Protein AF-A0A357V5C7-F1 (afdb_monomer)

Sequence (101 aa):
MAEEDDSQKTEEPTGRKLAKARDEGQVAQSQEIKSLMVLVGGVGMLMFLAPAMARDITLIGRRFIGASYSIPMDFEHLRLVFSKVAMEIGVILAPAMAMFA

Secondary structure (DSSP, 8-state):
-----GGG--SPPPHHHHHHHHHTT-----HHHHHHHHHHHHHHHHHHHHHHHHHHHHHHHHHHHHSGGG---SHHHHHHHHHHHHHHHHHHHHHHHHHH-

Structure (mmCIF, N/CA/C/O backbone):
data_AF-A0A357V5C7-F1
#
_entry.id   AF-A0A357V5C7-F1
#
loop_
_atom_site.group_PDB
_atom_site.id
_atom_site.type_symbol
_atom_site.label_atom_id
_atom_site.label_alt_id
_atom_site.label_comp_id
_atom_site.label_asym_id
_atom_site.label_entity_id
_atom_site.label_seq_id
_atom_site.pdbx_PDB_ins_code
_atom_site.Cartn_x
_atom_site.Cartn_y
_atom_site.Cartn_z
_atom_site.occupancy
_atom_site.B_iso_or_equiv
_atom_site.auth_seq_id
_atom_site.auth_comp_id
_atom_site.auth_asym_id
_atom_site.auth_atom_id
_atom_site.pdbx_PDB_model_num
ATOM 1 N N . MET A 1 1 ? -46.535 17.646 30.871 1.00 40.84 1 MET A N 1
ATOM 2 C CA . MET A 1 1 ? -46.584 16.577 31.889 1.00 40.84 1 MET A CA 1
ATOM 3 C C . MET A 1 1 ? -45.157 16.438 32.389 1.00 40.84 1 MET A C 1
ATOM 5 O O . MET A 1 1 ? -44.288 16.296 31.543 1.00 40.84 1 MET A O 1
ATOM 9 N N . ALA A 1 2 ? -44.907 16.661 33.677 1.00 45.28 2 ALA A N 1
ATOM 10 C CA . ALA A 1 2 ? -43.564 16.819 34.234 1.00 45.28 2 ALA A CA 1
ATOM 11 C C . ALA A 1 2 ? -42.732 15.537 34.070 1.00 45.28 2 ALA A C 1
ATOM 13 O O . ALA A 1 2 ? -43.064 14.512 34.660 1.00 45.28 2 ALA A O 1
ATOM 14 N N . GLU A 1 3 ? -41.676 15.601 33.262 1.00 49.41 3 GLU A N 1
ATOM 15 C CA . GLU A 1 3 ? -40.552 14.676 33.377 1.00 49.41 3 GLU A CA 1
ATOM 16 C C . GLU A 1 3 ? -39.904 14.992 34.727 1.00 49.41 3 GLU A C 1
ATOM 18 O O . GLU A 1 3 ? -39.367 16.081 34.921 1.00 49.41 3 GLU A O 1
ATOM 23 N N . GLU A 1 4 ? -40.087 14.108 35.710 1.00 51.28 4 GLU A N 1
ATOM 24 C CA . GLU A 1 4 ? -39.410 14.234 36.997 1.00 51.28 4 GLU A CA 1
ATOM 25 C C . GLU A 1 4 ? -37.905 14.326 36.742 1.00 51.28 4 GLU A C 1
ATOM 27 O O . GLU A 1 4 ? -37.303 13.440 36.137 1.00 51.28 4 GLU A O 1
ATOM 32 N N . ASP A 1 5 ? -37.329 15.431 37.201 1.00 54.34 5 ASP A N 1
ATOM 33 C CA . ASP A 1 5 ? -35.916 15.772 37.154 1.00 54.34 5 ASP A CA 1
ATOM 34 C C . ASP A 1 5 ? -35.111 14.756 37.992 1.00 54.34 5 ASP A C 1
ATOM 36 O O . ASP A 1 5 ? -34.758 14.990 39.148 1.00 54.34 5 ASP A O 1
ATOM 40 N N . ASP A 1 6 ? -34.855 13.573 37.415 1.00 58.19 6 ASP A N 1
ATOM 41 C CA . ASP A 1 6 ? -34.069 12.478 38.011 1.00 58.19 6 ASP A CA 1
ATOM 42 C C . ASP A 1 6 ? -32.594 12.905 38.230 1.00 58.19 6 ASP A C 1
ATOM 44 O O . ASP A 1 6 ? -31.828 12.168 38.847 1.00 58.19 6 ASP A O 1
ATOM 48 N N . SER A 1 7 ? -32.206 14.115 37.788 1.00 58.47 7 SER A N 1
ATOM 49 C CA . SER A 1 7 ? -30.889 14.728 38.009 1.00 58.47 7 SER A CA 1
ATOM 50 C C . SER A 1 7 ? -30.643 15.185 39.455 1.00 58.47 7 SER A C 1
ATOM 52 O O . SER A 1 7 ? -29.494 15.404 39.836 1.00 58.47 7 SER A O 1
ATOM 54 N N . GLN A 1 8 ? -31.696 15.282 40.280 1.00 58.78 8 GLN A N 1
ATOM 55 C CA . GLN A 1 8 ? -31.599 15.720 41.682 1.00 58.78 8 GLN A CA 1
ATOM 56 C C . GLN A 1 8 ? -31.617 14.580 42.709 1.00 58.78 8 GLN A C 1
ATOM 58 O O . GLN A 1 8 ? -31.519 14.826 43.912 1.00 58.78 8 GLN A O 1
ATOM 63 N N . LYS A 1 9 ? -31.706 13.319 42.264 1.00 62.03 9 LYS A N 1
ATOM 64 C CA . LYS A 1 9 ? -31.537 12.148 43.135 1.00 62.03 9 LYS A CA 1
ATOM 65 C C . LYS A 1 9 ? -30.048 11.813 43.238 1.00 62.03 9 LYS A C 1
ATOM 67 O O . LYS A 1 9 ? -29.465 11.260 42.316 1.00 62.03 9 LYS A O 1
ATOM 72 N N . THR A 1 10 ? -29.444 12.133 44.380 1.00 6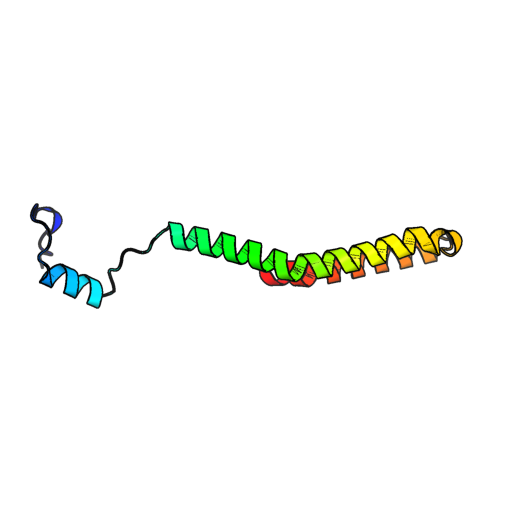8.12 10 THR A N 1
ATOM 73 C CA . THR A 1 10 ? -28.036 11.845 44.720 1.00 68.12 10 THR A CA 1
ATOM 74 C C . THR A 1 10 ? -27.772 10.393 45.135 1.00 68.12 10 THR A C 1
ATOM 76 O O . THR A 1 10 ? -26.639 10.056 45.474 1.00 68.12 10 THR A O 1
ATOM 79 N N . GLU A 1 11 ? -28.787 9.527 45.121 1.00 72.19 11 GLU A N 1
ATOM 80 C CA . GLU A 1 11 ? -28.626 8.109 45.442 1.00 72.19 11 GLU A CA 1
ATOM 81 C C . GLU A 1 11 ? -28.217 7.287 44.220 1.00 72.19 11 GLU A C 1
ATOM 83 O O . GLU A 1 11 ? -28.723 7.481 43.111 1.00 72.19 11 GLU A O 1
ATOM 88 N N . GLU A 1 12 ? -27.320 6.324 44.435 1.00 71.12 12 GLU A N 1
ATOM 89 C CA . GLU A 1 12 ? -26.919 5.398 43.384 1.00 71.12 12 GLU A CA 1
ATOM 90 C C . GLU A 1 12 ? -28.124 4.563 42.906 1.00 71.12 12 GLU A C 1
ATOM 92 O O . GLU A 1 12 ? -28.936 4.090 43.711 1.00 71.12 12 GLU A O 1
ATOM 97 N N . PRO A 1 13 ? -28.281 4.362 41.585 1.00 73.38 13 PRO A N 1
ATOM 98 C CA . PRO A 1 13 ? -29.414 3.635 41.036 1.00 73.38 13 PRO A CA 1
ATOM 99 C C . PRO A 1 13 ? -29.449 2.194 41.557 1.00 73.38 13 PRO A C 1
ATOM 101 O O . PRO A 1 13 ? -28.480 1.442 41.459 1.00 73.38 13 PRO A O 1
ATOM 104 N N . THR A 1 14 ? -30.608 1.779 42.069 1.00 84.81 14 THR A N 1
ATOM 105 C CA . THR A 1 14 ? -30.819 0.410 42.558 1.00 84.81 14 THR A CA 1
ATOM 106 C C . THR A 1 14 ? -30.573 -0.633 41.460 1.00 84.81 14 THR A C 1
ATOM 108 O O . THR A 1 14 ? -30.807 -0.382 40.274 1.00 84.81 14 THR A O 1
ATOM 111 N N . GLY A 1 15 ? -30.179 -1.855 41.842 1.00 82.56 15 GLY A N 1
ATOM 112 C CA . GLY A 1 15 ? -29.881 -2.939 40.890 1.00 82.56 15 GLY A CA 1
ATOM 113 C C . GLY A 1 15 ? -31.005 -3.233 39.882 1.00 82.56 15 GLY A C 1
ATOM 114 O O . GLY A 1 15 ? -30.734 -3.602 38.742 1.00 82.56 15 GLY A O 1
ATOM 1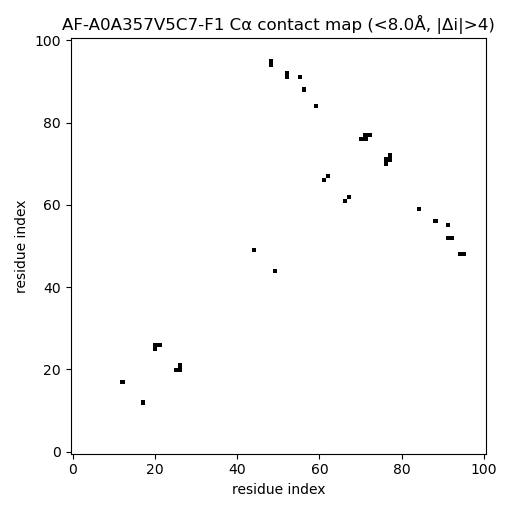15 N N . ARG A 1 16 ? -32.269 -2.980 40.254 1.00 82.44 16 ARG A N 1
ATOM 116 C CA . ARG A 1 16 ? -33.434 -3.104 39.361 1.00 82.44 16 ARG A CA 1
ATOM 117 C C . ARG A 1 16 ? -33.493 -1.997 38.295 1.00 82.44 16 ARG A C 1
ATOM 119 O O . ARG A 1 16 ? -33.874 -2.289 37.165 1.00 82.44 16 ARG A O 1
ATOM 126 N N . LYS A 1 17 ? -33.095 -0.756 38.620 1.00 80.81 17 LYS A N 1
ATOM 127 C CA . LYS A 1 17 ? -32.955 0.354 37.651 1.00 80.81 17 LYS A CA 1
ATOM 128 C C . LYS A 1 17 ? -31.792 0.091 36.682 1.00 80.81 17 LYS A C 1
ATOM 130 O O . LYS A 1 17 ? -31.971 0.270 35.484 1.00 80.81 17 LYS A O 1
ATOM 135 N N . LEU A 1 18 ? -30.649 -0.404 37.173 1.00 81.31 18 LEU A N 1
ATOM 136 C CA . LEU A 1 18 ? -29.495 -0.777 36.334 1.00 81.31 18 LEU A CA 1
ATOM 137 C C . LEU A 1 18 ? -29.813 -1.921 35.359 1.00 81.31 18 LEU A C 1
ATOM 139 O O . LEU A 1 18 ? -29.428 -1.859 34.193 1.00 81.31 18 LEU A O 1
ATOM 143 N N . ALA A 1 19 ? -30.529 -2.953 35.819 1.00 83.19 19 ALA A N 1
ATOM 144 C CA . ALA A 1 19 ? -30.974 -4.052 34.962 1.00 83.19 19 ALA A CA 1
ATOM 145 C C . ALA A 1 19 ? -31.914 -3.554 33.854 1.00 83.19 19 ALA A C 1
ATOM 147 O O . ALA A 1 19 ? -31.695 -3.860 32.688 1.00 83.19 19 ALA A O 1
ATOM 148 N N . LYS A 1 20 ? -32.886 -2.700 34.204 1.00 84.81 20 LYS A N 1
ATOM 149 C CA . LYS A 1 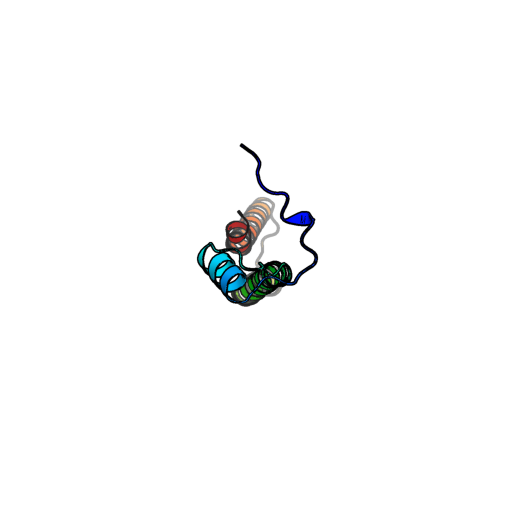20 ? -33.802 -2.091 33.232 1.00 84.81 20 LYS A CA 1
ATOM 150 C C . LYS A 1 20 ? -33.069 -1.211 32.211 1.00 84.81 20 LYS A C 1
ATOM 152 O O . LYS A 1 20 ? -33.354 -1.307 31.027 1.00 84.81 20 LYS A O 1
ATOM 157 N N . ALA A 1 21 ? -32.088 -0.416 32.644 1.00 81.88 21 ALA A N 1
ATOM 158 C CA . ALA A 1 21 ? -31.266 0.395 31.744 1.00 81.88 21 ALA A CA 1
ATOM 159 C C . ALA A 1 21 ? -30.463 -0.471 30.753 1.00 81.88 21 ALA A C 1
ATOM 161 O O . ALA A 1 21 ? -30.382 -0.147 29.571 1.00 81.88 21 ALA A O 1
ATOM 162 N N . ARG A 1 22 ? -29.915 -1.609 31.207 1.00 81.19 22 ARG A N 1
ATOM 163 C CA . ARG A 1 22 ? -29.253 -2.585 30.325 1.00 81.19 22 ARG A CA 1
ATOM 164 C C . ARG A 1 22 ? -30.221 -3.240 29.336 1.00 81.19 22 ARG A C 1
ATOM 166 O O . ARG A 1 22 ? -29.858 -3.353 28.168 1.00 81.19 22 ARG A O 1
ATOM 173 N N . ASP A 1 23 ? -31.420 -3.626 29.776 1.00 84.12 23 ASP A N 1
ATOM 174 C CA . ASP A 1 23 ? -32.470 -4.199 28.913 1.00 84.12 23 ASP A CA 1
ATOM 175 C C . ASP A 1 23 ? -32.972 -3.189 27.867 1.00 84.12 23 ASP A C 1
ATOM 177 O O . ASP A 1 23 ? -33.266 -3.555 26.731 1.00 84.12 23 ASP A O 1
ATOM 181 N N . GLU A 1 24 ? -33.004 -1.902 28.219 1.00 85.12 24 GLU A N 1
ATOM 182 C CA . GLU A 1 24 ? -33.290 -0.784 27.310 1.00 85.12 24 GLU A CA 1
ATOM 183 C C . GLU A 1 24 ? -32.099 -0.442 26.385 1.00 85.12 24 GLU A C 1
ATOM 185 O O . GLU A 1 24 ? -32.176 0.489 25.585 1.00 85.12 24 GLU A O 1
ATOM 190 N N . GLY A 1 25 ? -30.990 -1.191 26.461 1.00 79.38 25 GLY A N 1
ATOM 191 C CA . GLY A 1 25 ? -29.815 -1.021 25.604 1.00 79.38 25 GLY A CA 1
ATOM 192 C C . GLY A 1 25 ? -28.887 0.126 26.013 1.00 79.38 25 GLY A C 1
ATOM 193 O O . GLY A 1 25 ? -27.943 0.430 25.281 1.00 79.38 25 GLY A O 1
ATOM 194 N N . GLN A 1 26 ? -29.097 0.742 27.183 1.00 78.44 26 GLN A N 1
ATOM 195 C CA . GLN A 1 26 ? -28.194 1.746 27.756 1.00 78.44 26 GLN A CA 1
ATOM 196 C C . GLN A 1 26 ? -26.941 1.074 28.334 1.00 78.44 26 GLN A C 1
ATOM 198 O O . GLN A 1 26 ? -26.718 1.000 29.543 1.00 78.44 26 GLN A O 1
ATOM 203 N N . VAL A 1 27 ? -26.106 0.550 27.441 1.00 77.31 27 VAL A N 1
ATOM 204 C CA . VAL A 1 27 ? -24.772 0.045 27.760 1.00 77.31 27 VAL A CA 1
ATOM 205 C C . VAL A 1 27 ? -23.731 1.106 27.422 1.00 77.31 27 VAL A C 1
ATOM 207 O O . VAL A 1 27 ? -23.786 1.741 26.368 1.00 77.31 27 VAL A O 1
ATOM 210 N N . ALA A 1 28 ? -22.756 1.301 28.311 1.00 71.06 28 ALA A N 1
ATOM 211 C CA . ALA A 1 28 ? -21.641 2.201 28.051 1.00 71.06 28 ALA A CA 1
ATOM 212 C C . ALA A 1 28 ? -20.844 1.695 26.836 1.00 71.06 28 ALA A C 1
ATOM 214 O O . ALA A 1 28 ? -20.222 0.633 26.884 1.00 71.06 28 ALA A O 1
ATOM 215 N N . GLN A 1 29 ? -20.867 2.446 25.734 1.00 69.88 29 GLN A N 1
ATOM 216 C CA . GLN A 1 29 ? -20.005 2.162 24.592 1.00 69.88 29 GLN A CA 1
ATOM 217 C C . GLN A 1 29 ? -18.592 2.668 24.891 1.00 69.88 29 GLN A C 1
ATOM 219 O O . GLN A 1 29 ? -18.383 3.870 25.048 1.00 69.88 29 GLN A O 1
ATOM 224 N N . SER A 1 30 ? -17.612 1.764 24.943 1.00 78.12 30 SER A N 1
ATOM 225 C CA . SER A 1 30 ? -16.211 2.154 25.125 1.00 78.12 30 SER A CA 1
ATOM 226 C C . SER A 1 30 ? -15.681 2.849 23.867 1.00 78.12 30 SE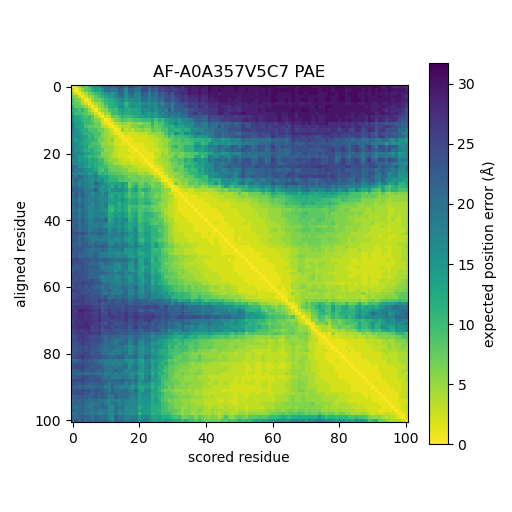R A C 1
ATOM 228 O O . SER A 1 30 ? -15.637 2.264 22.781 1.00 78.12 30 SER A O 1
ATOM 230 N N . GLN A 1 31 ? -15.262 4.108 24.013 1.00 79.00 31 GLN A N 1
ATOM 231 C CA . GLN A 1 31 ? -14.577 4.850 22.950 1.00 79.00 31 GLN A CA 1
ATOM 232 C C . GLN A 1 31 ? -13.245 4.185 22.565 1.00 79.00 31 GLN A C 1
ATOM 234 O O . GLN A 1 31 ? -12.842 4.232 21.403 1.00 79.00 31 GLN A O 1
ATOM 239 N N . GLU A 1 32 ? -12.604 3.497 23.510 1.00 85.56 32 GLU A N 1
ATOM 240 C CA . GLU A 1 32 ? -11.339 2.795 23.292 1.00 85.56 32 GLU A CA 1
ATOM 241 C C . GLU A 1 32 ? -11.504 1.618 22.329 1.00 85.56 32 GLU A C 1
ATOM 243 O O . GLU A 1 32 ? -10.645 1.411 21.476 1.00 85.56 32 GLU A O 1
ATOM 248 N N . ILE A 1 33 ? -12.637 0.903 22.382 1.00 86.31 33 ILE A N 1
ATOM 249 C CA . ILE A 1 33 ? -12.925 -0.205 21.456 1.00 86.31 33 ILE A CA 1
ATOM 250 C C . ILE A 1 33 ? -13.003 0.296 20.012 1.00 86.31 33 ILE A C 1
ATOM 252 O O . ILE A 1 33 ? -12.518 -0.376 19.106 1.00 86.31 33 ILE A O 1
ATOM 256 N N . LYS A 1 34 ? -13.559 1.492 19.779 1.00 85.00 34 LYS A N 1
ATOM 257 C CA . LYS A 1 34 ? -13.612 2.081 18.430 1.00 85.00 34 LYS A CA 1
ATOM 258 C C . LYS A 1 34 ? -12.204 2.343 17.893 1.00 85.00 34 LYS A C 1
ATOM 260 O O . LYS A 1 34 ? -11.904 1.959 16.767 1.00 85.00 34 LYS A O 1
ATOM 265 N N . SER A 1 35 ? -11.338 2.937 18.715 1.00 88.56 35 SER A N 1
ATOM 266 C CA . SER A 1 35 ? -9.932 3.178 18.361 1.00 88.56 35 SER A CA 1
ATOM 267 C C . SER A 1 35 ? -9.175 1.869 18.100 1.00 88.56 35 SER A C 1
ATOM 269 O O . SER A 1 35 ? -8.482 1.730 17.092 1.00 88.56 35 SER A O 1
ATOM 271 N N . LEU A 1 36 ? -9.387 0.861 18.952 1.00 92.31 36 LEU A N 1
ATOM 272 C CA . LEU A 1 36 ? -8.813 -0.477 18.798 1.00 92.31 36 LEU A CA 1
ATOM 273 C C . LEU A 1 36 ? -9.231 -1.142 17.484 1.00 92.31 36 LEU A C 1
ATOM 275 O O . LEU A 1 36 ? -8.382 -1.697 16.793 1.00 92.31 36 LEU A O 1
ATOM 279 N N . MET A 1 37 ? -10.509 -1.057 17.110 1.00 91.31 37 MET A N 1
ATOM 280 C CA . MET A 1 37 ? -11.006 -1.625 15.854 1.00 91.31 37 MET A CA 1
ATOM 281 C C . MET A 1 37 ? -10.365 -0.974 14.626 1.00 91.31 37 MET A C 1
ATOM 283 O O . MET A 1 37 ? -10.023 -1.678 13.679 1.00 91.31 37 MET A O 1
ATOM 287 N N . VAL A 1 38 ? -10.145 0.344 14.648 1.00 91.12 38 VAL A N 1
ATOM 288 C CA . VAL A 1 38 ? -9.438 1.050 13.565 1.00 91.12 38 VAL A CA 1
ATOM 289 C C . VAL A 1 38 ? -7.983 0.588 13.477 1.00 91.12 38 VAL A C 1
ATOM 291 O O . VAL A 1 38 ? -7.501 0.290 12.385 1.00 91.12 38 VAL A O 1
ATOM 294 N N . LEU A 1 39 ? -7.293 0.472 14.616 1.00 93.62 39 LEU A N 1
ATOM 295 C CA . LEU A 1 39 ? -5.904 0.014 14.657 1.00 93.62 39 LEU A CA 1
ATOM 296 C C . LEU A 1 39 ? -5.772 -1.427 14.139 1.00 93.62 39 LEU A C 1
ATOM 298 O O . LEU A 1 39 ? -4.934 -1.703 13.284 1.00 93.62 39 LEU A O 1
ATOM 302 N N . VAL A 1 40 ? -6.622 -2.337 14.621 1.00 94.50 40 VAL A N 1
ATOM 303 C CA . VAL A 1 40 ? -6.636 -3.745 14.200 1.00 94.50 40 VAL A CA 1
ATOM 304 C C . VAL A 1 40 ? -7.009 -3.870 12.726 1.00 94.50 40 VAL A C 1
ATOM 306 O O . VAL A 1 40 ? -6.368 -4.635 12.010 1.00 94.50 40 VAL A O 1
ATOM 309 N N . GLY A 1 41 ? -7.986 -3.096 12.250 1.00 92.44 41 GLY A N 1
ATOM 310 C CA . GLY A 1 41 ? -8.354 -3.049 10.836 1.00 92.44 41 GLY A CA 1
ATOM 311 C C . GLY A 1 41 ? -7.190 -2.599 9.952 1.00 92.44 41 GLY A C 1
ATOM 312 O O . GLY A 1 41 ? -6.864 -3.271 8.976 1.00 92.44 41 GLY A O 1
ATOM 313 N N . GLY A 1 42 ? -6.500 -1.519 10.335 1.00 92.25 42 GLY A N 1
ATOM 314 C CA . GLY A 1 42 ? -5.334 -1.012 9.607 1.00 92.25 42 GLY A CA 1
ATOM 315 C C . GLY A 1 42 ? -4.145 -1.978 9.618 1.00 92.25 42 GLY A C 1
ATOM 316 O O . GLY A 1 42 ? -3.527 -2.221 8.583 1.00 92.25 42 GLY A O 1
ATOM 317 N N . VAL A 1 43 ? -3.841 -2.591 10.764 1.00 95.25 43 VAL A N 1
ATOM 318 C CA . VAL A 1 43 ? -2.778 -3.603 10.867 1.00 95.25 43 VAL A CA 1
ATOM 319 C C . VAL A 1 43 ? -3.131 -4.852 10.061 1.00 95.25 43 VAL A C 1
ATOM 321 O O . VAL A 1 43 ? -2.287 -5.359 9.324 1.00 95.25 43 VAL A O 1
ATOM 324 N N . GLY A 1 44 ? -4.375 -5.324 10.153 1.00 94.31 44 GLY A N 1
ATOM 325 C CA . GLY A 1 44 ? -4.871 -6.455 9.374 1.00 94.31 44 GLY A CA 1
ATOM 326 C C . GLY A 1 44 ? -4.733 -6.198 7.877 1.00 94.31 44 GLY A C 1
ATOM 327 O O . GLY A 1 44 ? -4.136 -7.008 7.171 1.00 94.31 44 GLY A O 1
ATOM 328 N N . MET A 1 45 ? -5.178 -5.032 7.404 1.00 91.25 45 MET A N 1
ATOM 329 C CA . MET A 1 45 ? -4.998 -4.602 6.017 1.00 91.25 45 MET A CA 1
ATOM 330 C C . MET A 1 45 ? -3.539 -4.713 5.569 1.00 91.25 45 MET A C 1
ATOM 332 O O . MET A 1 45 ? -3.256 -5.326 4.538 1.00 91.25 45 MET A O 1
ATOM 336 N N . LEU A 1 46 ? -2.608 -4.153 6.345 1.00 93.88 46 LEU A N 1
ATOM 337 C CA . LEU A 1 46 ? -1.186 -4.196 6.016 1.00 93.88 46 LEU A CA 1
ATOM 338 C C . LEU A 1 46 ? -0.648 -5.630 5.985 1.00 93.88 46 LEU A C 1
ATOM 340 O O . LEU A 1 46 ? 0.088 -5.969 5.064 1.00 93.88 46 LEU A O 1
ATOM 344 N N . MET A 1 47 ? -1.036 -6.491 6.929 1.00 95.31 47 MET A N 1
ATOM 345 C CA . MET A 1 47 ? -0.581 -7.886 6.950 1.00 95.31 47 MET A CA 1
ATOM 346 C C . MET A 1 47 ? -0.979 -8.661 5.689 1.00 95.31 47 MET A C 1
ATOM 348 O O . MET A 1 47 ? -0.191 -9.476 5.211 1.00 95.31 47 MET A O 1
ATOM 352 N N . PHE A 1 48 ? -2.165 -8.404 5.129 1.00 92.06 48 PHE A N 1
ATOM 353 C CA . PHE A 1 48 ? -2.638 -9.110 3.935 1.00 92.06 48 PHE A CA 1
ATOM 354 C C . PHE A 1 48 ? -2.158 -8.475 2.621 1.00 92.06 48 PHE A C 1
ATOM 356 O O . PHE A 1 48 ? -1.777 -9.203 1.704 1.00 92.06 48 PHE A O 1
ATOM 363 N N . LEU A 1 49 ? -2.147 -7.141 2.508 1.00 93.31 49 LEU A N 1
ATOM 364 C CA . LEU A 1 49 ? -1.790 -6.455 1.256 1.00 93.31 49 LEU A CA 1
ATOM 365 C C . LEU A 1 49 ? -0.284 -6.234 1.092 1.00 93.31 49 LEU A C 1
ATOM 367 O O . LEU A 1 49 ? 0.237 -6.398 -0.014 1.00 93.3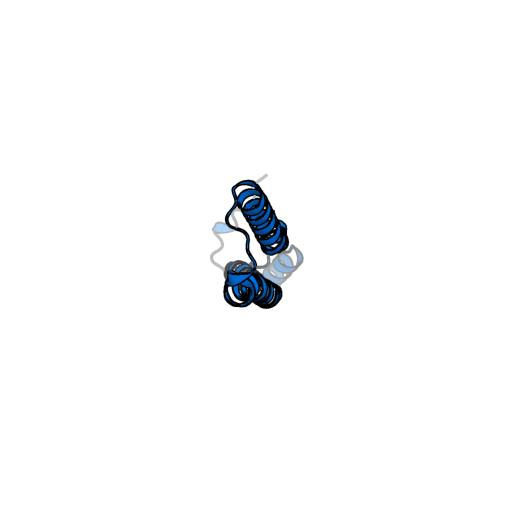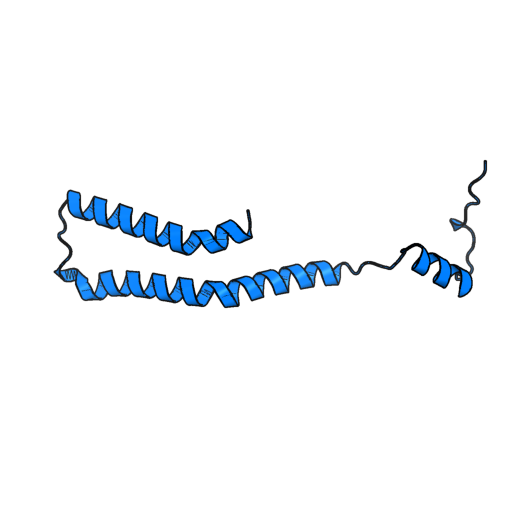1 49 LEU A O 1
ATOM 371 N N . ALA A 1 50 ? 0.434 -5.877 2.161 1.00 93.25 50 ALA A N 1
ATOM 372 C CA . ALA A 1 50 ? 1.833 -5.466 2.049 1.00 93.25 50 ALA A CA 1
ATOM 373 C C . ALA A 1 50 ? 2.749 -6.543 1.436 1.00 93.25 50 ALA A C 1
ATOM 375 O O . ALA A 1 50 ? 3.569 -6.178 0.591 1.00 93.25 50 ALA A O 1
ATOM 376 N N . PRO A 1 51 ? 2.623 -7.851 1.755 1.00 95.12 51 PRO A N 1
ATOM 377 C CA . PRO A 1 51 ? 3.467 -8.877 1.140 1.00 95.12 51 PRO A CA 1
ATOM 378 C C . PRO A 1 51 ? 3.267 -8.993 -0.376 1.00 95.12 51 PRO A C 1
ATOM 380 O O . PRO A 1 51 ? 4.241 -9.129 -1.118 1.00 95.12 51 PRO A O 1
ATOM 383 N N . ALA A 1 52 ? 2.017 -8.915 -0.844 1.00 93.00 52 ALA A N 1
ATOM 384 C CA . ALA A 1 52 ? 1.694 -8.983 -2.267 1.00 93.00 52 ALA A CA 1
ATOM 385 C C . ALA A 1 52 ? 2.254 -7.763 -3.012 1.00 93.00 52 ALA A C 1
ATOM 387 O O . ALA A 1 52 ? 2.981 -7.917 -3.993 1.00 93.00 52 ALA A O 1
ATOM 388 N N . MET A 1 53 ? 2.015 -6.562 -2.478 1.00 94.50 53 MET A N 1
ATOM 389 C CA . MET A 1 53 ? 2.525 -5.317 -3.055 1.00 94.50 53 MET A CA 1
ATOM 390 C C . MET A 1 53 ? 4.058 -5.291 -3.087 1.00 94.50 53 MET A C 1
ATOM 392 O O . MET A 1 53 ? 4.655 -4.947 -4.105 1.00 94.50 53 MET A O 1
ATOM 396 N N . ALA A 1 54 ? 4.714 -5.701 -1.997 1.00 95.31 54 ALA A N 1
ATOM 397 C CA . ALA A 1 54 ? 6.170 -5.749 -1.914 1.00 95.31 54 ALA A CA 1
ATOM 398 C C . ALA A 1 54 ? 6.773 -6.726 -2.933 1.00 95.31 54 ALA A C 1
ATOM 400 O O . ALA A 1 54 ? 7.787 -6.415 -3.568 1.00 95.31 54 ALA A O 1
ATOM 401 N N . ARG A 1 55 ? 6.144 -7.893 -3.129 1.00 94.94 55 ARG A N 1
ATOM 402 C CA . ARG A 1 55 ? 6.558 -8.861 -4.151 1.00 94.94 55 ARG A CA 1
ATOM 403 C C . ARG A 1 55 ? 6.478 -8.252 -5.546 1.00 94.94 55 ARG A C 1
ATOM 405 O O . ARG A 1 55 ? 7.448 -8.342 -6.295 1.00 94.94 55 ARG A O 1
ATOM 412 N N . ASP A 1 56 ? 5.360 -7.621 -5.879 1.00 93.31 56 ASP A N 1
ATOM 413 C CA . ASP A 1 56 ? 5.120 -7.102 -7.224 1.00 93.31 56 ASP A CA 1
ATOM 414 C C . ASP A 1 56 ? 6.036 -5.899 -7.529 1.00 93.31 56 ASP A C 1
ATOM 416 O O . ASP A 1 56 ? 6.670 -5.862 -8.584 1.00 93.31 56 ASP A O 1
ATOM 420 N N . ILE A 1 57 ? 6.256 -5.000 -6.561 1.00 93.19 57 ILE A N 1
ATOM 421 C CA . ILE A 1 57 ? 7.265 -3.926 -6.658 1.00 93.19 57 ILE A CA 1
ATOM 422 C C . ILE A 1 57 ? 8.671 -4.506 -6.870 1.00 93.19 57 ILE A C 1
ATOM 424 O O . ILE A 1 57 ? 9.432 -4.025 -7.713 1.00 93.19 57 ILE A O 1
ATOM 428 N N . THR A 1 58 ? 9.025 -5.566 -6.140 1.00 93.75 58 THR A N 1
ATOM 429 C CA . THR A 1 58 ? 10.330 -6.227 -6.289 1.00 93.75 58 THR A CA 1
ATOM 430 C C . THR A 1 58 ? 10.487 -6.853 -7.676 1.00 93.75 58 THR A C 1
ATOM 432 O O . THR A 1 58 ? 11.573 -6.794 -8.253 1.00 93.75 58 THR A O 1
ATOM 435 N N . LEU A 1 59 ? 9.425 -7.434 -8.243 1.00 91.44 59 LEU A N 1
ATOM 436 C CA . LEU A 1 59 ? 9.437 -7.979 -9.604 1.00 91.44 59 LEU A CA 1
ATOM 437 C C . LEU A 1 59 ? 9.661 -6.880 -10.648 1.00 91.44 59 LEU A C 1
ATOM 439 O O . L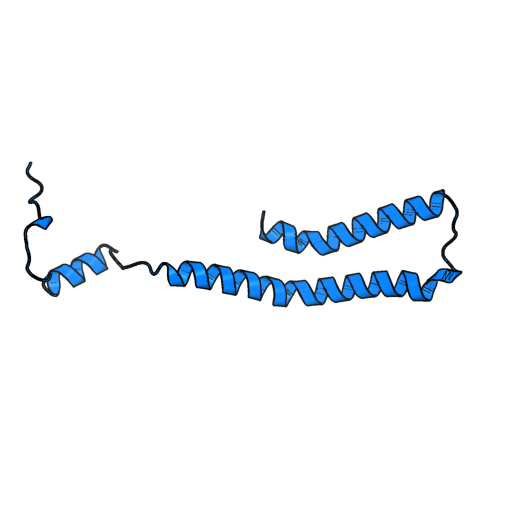EU A 1 59 ? 10.486 -7.063 -11.547 1.00 91.44 59 LEU A O 1
ATOM 443 N N . ILE A 1 60 ? 8.999 -5.730 -10.493 1.00 89.88 60 ILE A N 1
ATOM 444 C CA . ILE A 1 60 ? 9.216 -4.554 -11.345 1.00 89.88 60 ILE A CA 1
ATOM 445 C C . ILE A 1 60 ? 10.681 -4.110 -11.246 1.00 89.88 60 ILE A C 1
ATOM 447 O O . ILE A 1 60 ? 11.370 -4.028 -12.261 1.00 89.88 60 ILE A O 1
ATOM 451 N N . GLY A 1 61 ? 11.199 -3.912 -10.030 1.00 89.00 61 GLY A N 1
ATOM 452 C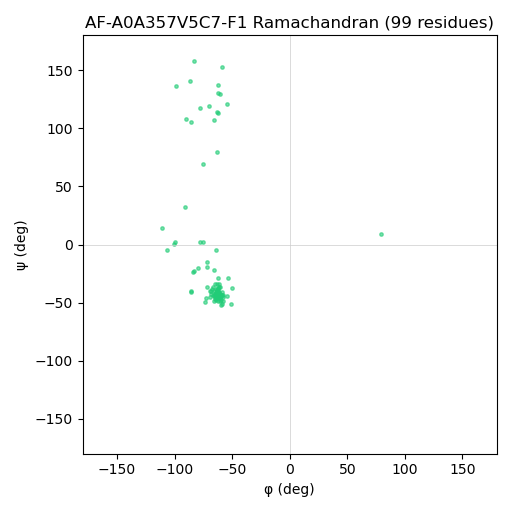 CA . GLY A 1 61 ? 12.588 -3.500 -9.808 1.00 89.00 61 GLY A CA 1
ATOM 453 C C . GLY A 1 61 ? 13.607 -4.477 -10.405 1.00 89.00 61 GLY A C 1
ATOM 454 O O . GLY A 1 61 ? 14.542 -4.067 -11.092 1.00 89.00 61 GLY A O 1
ATOM 455 N N . ARG A 1 62 ? 13.395 -5.788 -10.231 1.00 89.81 62 ARG A N 1
ATOM 456 C CA . ARG A 1 62 ? 14.246 -6.831 -10.830 1.00 89.81 62 ARG A CA 1
ATOM 457 C C . ARG A 1 62 ? 14.241 -6.791 -12.353 1.00 89.81 62 ARG A C 1
ATOM 459 O O . ARG A 1 62 ? 15.289 -7.029 -12.945 1.00 89.81 62 ARG A O 1
ATOM 466 N N . ARG A 1 63 ? 13.110 -6.475 -12.991 1.00 85.69 63 ARG A N 1
ATOM 467 C CA . ARG A 1 63 ? 13.027 -6.317 -14.451 1.00 85.69 63 ARG A CA 1
ATOM 468 C C . ARG A 1 63 ? 13.941 -5.195 -14.933 1.00 85.69 63 ARG A C 1
ATOM 470 O O . ARG A 1 63 ? 14.690 -5.394 -15.881 1.00 85.69 63 ARG A O 1
ATOM 477 N N . PHE A 1 64 ? 13.916 -4.050 -14.257 1.00 83.88 64 PHE A N 1
ATOM 478 C CA . PHE A 1 64 ? 14.754 -2.908 -14.619 1.00 83.88 64 PHE A CA 1
ATOM 479 C C . PHE A 1 64 ? 16.237 -3.162 -14.366 1.00 83.88 64 PHE A C 1
ATOM 481 O O . PHE A 1 64 ? 17.060 -2.809 -15.201 1.00 83.88 64 PHE A O 1
ATOM 488 N N . ILE A 1 65 ? 16.586 -3.815 -13.258 1.00 84.19 65 ILE A N 1
ATOM 489 C CA . ILE A 1 65 ? 17.986 -4.106 -12.929 1.00 84.19 65 ILE A CA 1
ATOM 490 C C . ILE A 1 65 ? 18.540 -5.222 -13.828 1.00 84.19 65 ILE A C 1
ATOM 492 O O . ILE A 1 65 ? 19.604 -5.061 -14.419 1.00 84.19 65 ILE A O 1
ATOM 496 N N . GLY A 1 66 ? 17.818 -6.339 -13.961 1.00 80.12 66 GLY A N 1
ATOM 497 C CA . GLY A 1 66 ? 18.291 -7.552 -14.636 1.00 80.12 66 GLY A CA 1
ATOM 498 C C . GLY A 1 66 ? 18.134 -7.562 -16.157 1.00 80.12 66 GLY A C 1
ATOM 499 O O . GLY A 1 66 ? 18.877 -8.268 -16.829 1.00 80.12 66 GLY A O 1
ATOM 500 N N . ALA A 1 67 ? 17.201 -6.784 -16.713 1.00 70.94 67 ALA A N 1
ATOM 501 C CA . ALA A 1 67 ? 16.976 -6.687 -18.159 1.00 70.94 67 ALA A CA 1
ATOM 502 C C . ALA A 1 67 ? 17.374 -5.315 -18.736 1.00 70.94 67 ALA A C 1
ATOM 504 O O . ALA A 1 67 ? 17.024 -5.007 -19.874 1.00 70.94 67 ALA A O 1
ATOM 505 N N . SER A 1 68 ? 18.122 -4.510 -17.975 1.00 66.56 68 SER A N 1
ATOM 506 C CA . SER A 1 68 ? 18.572 -3.148 -18.316 1.00 66.56 68 SER A CA 1
ATOM 507 C C . SER A 1 68 ? 19.225 -3.030 -19.698 1.00 66.56 68 SER A C 1
ATOM 509 O O . SER A 1 68 ? 18.968 -2.064 -20.407 1.00 66.56 68 SER A O 1
ATOM 511 N N . TYR A 1 69 ? 20.005 -4.028 -20.125 1.00 66.19 69 TYR A N 1
ATOM 512 C CA . TYR A 1 69 ? 20.649 -4.038 -21.448 1.00 66.19 69 TYR A CA 1
ATOM 513 C C . TYR A 1 69 ? 19.672 -4.263 -22.621 1.00 66.19 69 TYR A C 1
ATOM 515 O O . TYR A 1 69 ? 19.985 -3.950 -23.764 1.00 66.19 69 TYR A O 1
ATOM 523 N N . SER A 1 70 ? 18.482 -4.802 -22.350 1.00 70.06 70 SER A N 1
ATOM 524 C CA . SER A 1 70 ? 17.487 -5.159 -23.371 1.00 70.06 70 SER A CA 1
ATOM 525 C C . SER A 1 70 ? 16.377 -4.126 -23.549 1.00 70.06 70 SER A C 1
ATOM 527 O O . SER A 1 70 ? 15.471 -4.374 -24.336 1.00 70.06 70 SER A O 1
ATOM 529 N N . ILE A 1 71 ? 16.417 -3.001 -22.820 1.00 71.06 71 ILE A N 1
ATOM 530 C CA . ILE A 1 71 ? 15.416 -1.933 -22.925 1.00 71.06 71 ILE A CA 1
ATOM 531 C C . ILE A 1 71 ? 15.896 -0.937 -23.988 1.00 71.06 71 ILE A C 1
ATOM 533 O O . ILE A 1 71 ? 16.843 -0.190 -23.731 1.00 71.06 71 ILE A O 1
ATOM 537 N N . PRO A 1 72 ? 15.267 -0.899 -25.176 1.00 77.06 72 PRO A N 1
ATOM 538 C CA . PRO A 1 72 ? 15.564 0.117 -26.171 1.00 77.06 72 PRO A CA 1
ATOM 539 C C . PRO A 1 72 ? 15.227 1.497 -25.596 1.00 77.06 72 PRO A C 1
ATOM 541 O O . PRO A 1 72 ? 14.142 1.707 -25.054 1.00 77.06 72 PRO A O 1
ATOM 544 N N . MET A 1 73 ? 16.165 2.437 -25.700 1.00 78.31 73 MET A N 1
ATOM 545 C CA . MET A 1 73 ? 16.006 3.817 -25.221 1.00 78.31 73 MET A CA 1
ATOM 546 C C . MET A 1 73 ? 15.447 4.738 -26.317 1.00 78.31 73 MET A C 1
ATOM 548 O O . MET A 1 73 ? 15.807 5.911 -26.393 1.00 78.31 73 MET A O 1
ATOM 552 N N . ASP A 1 74 ? 1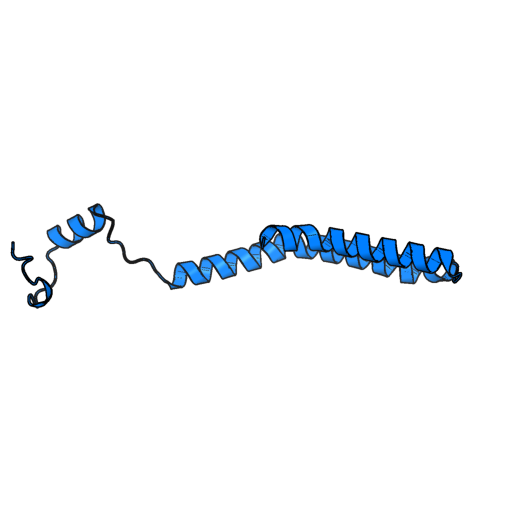4.603 4.213 -27.205 1.00 87.38 74 ASP A N 1
ATOM 553 C CA . ASP A 1 74 ? 13.855 5.037 -28.149 1.00 87.38 74 ASP A CA 1
ATOM 554 C C . ASP A 1 74 ? 12.577 5.598 -27.509 1.00 87.38 74 ASP A C 1
ATOM 556 O O . ASP A 1 74 ? 12.052 5.095 -26.512 1.00 87.38 74 ASP A O 1
ATOM 560 N N . PHE A 1 75 ? 12.080 6.687 -28.090 1.00 85.31 75 PHE A N 1
ATOM 561 C CA . PHE A 1 75 ? 10.958 7.443 -27.542 1.00 85.31 75 PHE A CA 1
ATOM 562 C C . PHE A 1 75 ? 9.664 6.618 -27.441 1.00 85.31 75 PHE A C 1
ATOM 564 O O . PHE A 1 75 ? 8.879 6.796 -26.506 1.00 85.31 75 PHE A O 1
ATOM 571 N N . GLU A 1 76 ? 9.435 5.703 -28.383 1.00 87.69 76 GLU A N 1
ATOM 572 C CA . GLU A 1 76 ? 8.218 4.900 -28.429 1.00 87.69 76 GLU A CA 1
ATOM 573 C C . GLU A 1 76 ? 8.214 3.836 -27.325 1.00 87.69 76 GLU A C 1
ATOM 575 O O . GLU A 1 76 ? 7.241 3.734 -26.568 1.00 87.69 76 GLU A O 1
ATOM 580 N N . HIS A 1 77 ? 9.328 3.119 -27.153 1.00 86.12 77 HIS A N 1
ATOM 581 C CA . HIS A 1 77 ? 9.484 2.127 -26.090 1.00 86.12 77 HIS A CA 1
ATOM 582 C C . HIS A 1 77 ? 9.477 2.765 -24.702 1.00 86.12 77 HIS A C 1
ATOM 584 O O . HIS A 1 77 ? 8.824 2.236 -23.800 1.00 86.12 77 HIS A O 1
ATOM 590 N N . LEU A 1 78 ? 10.110 3.929 -24.522 1.00 87.81 78 LEU A N 1
ATOM 591 C CA . LEU A 1 78 ? 10.065 4.654 -23.250 1.00 87.81 78 LEU A CA 1
ATOM 592 C C . LEU A 1 78 ? 8.633 5.036 -22.859 1.00 87.81 78 LEU A C 1
ATOM 594 O O . LEU A 1 78 ? 8.240 4.842 -21.707 1.00 87.81 78 LEU A O 1
ATOM 598 N N . ARG A 1 79 ? 7.819 5.507 -23.813 1.00 90.12 79 ARG A N 1
ATOM 599 C CA . ARG A 1 79 ? 6.402 5.820 -23.568 1.00 90.12 79 ARG A CA 1
ATOM 600 C C . ARG A 1 79 ? 5.602 4.577 -23.173 1.00 90.12 79 ARG A C 1
ATOM 602 O O . ARG A 1 79 ? 4.795 4.637 -22.243 1.00 90.12 79 ARG A O 1
ATOM 609 N N . LEU A 1 80 ? 5.823 3.456 -23.860 1.00 89.81 80 LEU A N 1
ATOM 610 C CA . LEU A 1 80 ? 5.152 2.185 -23.570 1.00 89.81 80 LEU A CA 1
ATOM 611 C C . LEU A 1 80 ? 5.532 1.644 -22.188 1.00 89.81 80 LEU A C 1
ATOM 613 O O . LEU A 1 80 ? 4.653 1.263 -21.417 1.00 89.81 80 LEU A O 1
ATOM 617 N N . VAL A 1 81 ? 6.825 1.643 -21.853 1.00 89.50 81 VAL A N 1
ATOM 618 C CA . VAL A 1 81 ? 7.327 1.211 -20.542 1.00 89.50 81 VAL A CA 1
ATOM 619 C C . VAL A 1 81 ? 6.769 2.103 -19.439 1.00 89.50 81 VAL A C 1
ATOM 621 O O . VAL A 1 81 ? 6.272 1.583 -18.442 1.00 89.50 81 VAL A O 1
ATOM 624 N N . PHE A 1 82 ? 6.772 3.424 -19.631 1.00 89.94 82 PHE A N 1
ATOM 625 C CA . PHE A 1 82 ? 6.207 4.365 -18.667 1.00 89.94 82 PHE A CA 1
ATOM 626 C C . PHE A 1 82 ? 4.720 4.096 -18.406 1.00 89.94 82 PHE A C 1
ATOM 628 O O . PHE A 1 82 ? 4.314 3.933 -17.256 1.00 89.94 82 PHE A O 1
ATOM 635 N N . SER A 1 83 ? 3.910 3.982 -19.464 1.00 93.38 83 SER A N 1
ATOM 636 C CA . SER A 1 83 ? 2.476 3.690 -19.335 1.00 93.38 83 SER A CA 1
ATOM 637 C C . SER A 1 83 ? 2.224 2.337 -18.668 1.00 93.38 83 SER A C 1
ATOM 639 O O . SER A 1 83 ? 1.351 2.226 -17.807 1.00 93.38 83 SER A O 1
ATOM 641 N N . LYS A 1 84 ? 3.017 1.319 -19.011 1.00 92.19 84 LYS A N 1
ATOM 642 C CA . LYS A 1 84 ? 2.905 -0.016 -18.425 1.00 92.19 84 LYS A CA 1
ATOM 643 C C . LYS A 1 84 ? 3.212 -0.017 -16.932 1.00 92.19 84 LYS A C 1
ATOM 645 O O . LYS A 1 84 ? 2.432 -0.569 -16.166 1.00 92.19 84 LYS A O 1
ATOM 650 N N . VAL A 1 85 ? 4.304 0.623 -16.517 1.00 92.75 85 VAL A N 1
ATOM 651 C CA . VAL A 1 85 ? 4.665 0.731 -15.096 1.00 92.75 85 VAL A CA 1
ATOM 652 C C . VAL A 1 85 ? 3.619 1.537 -14.332 1.00 92.75 85 VAL A C 1
ATOM 654 O O . VAL A 1 85 ? 3.234 1.136 -13.239 1.00 92.75 85 VAL A O 1
ATOM 657 N N . ALA A 1 86 ? 3.109 2.631 -14.906 1.00 94.50 86 ALA A N 1
ATOM 658 C CA . ALA A 1 86 ? 2.043 3.415 -14.285 1.00 94.50 86 ALA A CA 1
ATOM 659 C C . ALA A 1 86 ? 0.776 2.573 -14.047 1.00 94.50 86 ALA A C 1
ATOM 661 O O . ALA A 1 86 ? 0.198 2.622 -12.962 1.00 94.50 86 ALA A O 1
ATOM 662 N N . MET A 1 87 ? 0.381 1.754 -15.026 1.00 95.50 87 MET A N 1
ATOM 663 C CA . MET A 1 87 ? -0.744 0.824 -14.887 1.00 95.50 87 MET A CA 1
ATOM 664 C C . MET A 1 87 ? -0.466 -0.282 -13.864 1.00 95.50 87 MET A C 1
ATOM 666 O O . MET A 1 87 ? -1.332 -0.571 -13.043 1.00 95.50 87 MET A O 1
ATOM 670 N N . GLU A 1 88 ? 0.728 -0.883 -13.875 1.00 93.94 88 GLU A N 1
ATOM 671 C CA . GLU A 1 88 ? 1.121 -1.915 -12.904 1.00 93.94 88 GLU A CA 1
ATOM 672 C C . GLU A 1 88 ? 1.095 -1.362 -11.470 1.00 93.94 88 GLU A C 1
ATOM 674 O O . GLU A 1 88 ? 0.498 -1.979 -10.592 1.00 93.94 88 GLU A O 1
ATOM 679 N N . ILE A 1 89 ? 1.642 -0.164 -11.235 1.00 94.00 89 ILE A N 1
ATOM 680 C CA . ILE A 1 89 ? 1.564 0.516 -9.932 1.00 94.00 89 ILE A CA 1
ATOM 681 C C . ILE A 1 89 ? 0.106 0.801 -9.555 1.00 94.00 89 ILE A C 1
ATOM 683 O O . ILE A 1 89 ? -0.289 0.560 -8.415 1.00 94.00 89 ILE A O 1
ATOM 687 N N . GLY A 1 90 ? -0.711 1.269 -10.502 1.00 94.56 90 GLY A N 1
ATOM 688 C CA . GLY A 1 90 ? -2.136 1.505 -10.275 1.00 94.56 90 GLY A CA 1
ATOM 689 C C . GLY A 1 90 ? -2.874 0.245 -9.814 1.00 94.56 90 GLY A C 1
ATOM 690 O O . GLY A 1 90 ? -3.619 0.296 -8.839 1.00 94.56 90 GLY A O 1
ATOM 691 N N . VAL A 1 91 ? -2.620 -0.900 -10.453 1.00 94.44 91 VAL A N 1
ATOM 692 C CA . VAL A 1 91 ? -3.205 -2.197 -10.072 1.00 94.44 91 VAL A CA 1
ATOM 693 C C . VAL A 1 91 ? -2.689 -2.673 -8.713 1.00 94.44 91 VAL A C 1
ATOM 695 O O . VAL A 1 91 ? -3.473 -3.195 -7.926 1.00 94.44 91 VAL A O 1
ATOM 698 N N . ILE A 1 92 ? -1.408 -2.457 -8.401 1.00 94.62 92 ILE A N 1
ATOM 699 C CA . ILE A 1 92 ? -0.826 -2.791 -7.089 1.00 94.62 92 ILE A CA 1
ATOM 700 C C . ILE A 1 92 ? -1.496 -1.981 -5.967 1.00 94.62 92 ILE A C 1
ATOM 702 O O . ILE A 1 92 ? -1.736 -2.508 -4.882 1.00 94.62 92 ILE A O 1
ATOM 706 N N . LEU A 1 93 ? -1.816 -0.708 -6.219 1.00 92.69 93 LEU A N 1
ATOM 707 C CA . LEU A 1 93 ? -2.464 0.175 -5.245 1.00 92.69 93 LEU A CA 1
ATOM 708 C C . LEU A 1 93 ? -3.990 0.007 -5.187 1.00 92.69 93 LEU A C 1
ATOM 710 O O . LEU A 1 93 ? -4.594 0.334 -4.166 1.00 92.69 93 LEU A O 1
ATOM 714 N N . ALA A 1 94 ? -4.626 -0.507 -6.243 1.00 93.50 94 ALA A N 1
ATOM 715 C CA . ALA A 1 94 ? -6.084 -0.588 -6.348 1.00 93.50 94 ALA A CA 1
ATOM 716 C C . ALA A 1 94 ? -6.769 -1.311 -5.168 1.00 93.50 94 ALA A C 1
ATOM 718 O O . ALA A 1 94 ? -7.742 -0.762 -4.650 1.00 93.50 94 ALA A O 1
ATOM 719 N N . PRO A 1 95 ? -6.280 -2.465 -4.666 1.00 91.38 95 PRO A N 1
ATOM 720 C CA . PRO A 1 95 ? -6.877 -3.127 -3.506 1.00 91.38 95 PRO A CA 1
ATOM 721 C C . PRO A 1 95 ? -6.805 -2.284 -2.232 1.00 91.38 95 PRO A C 1
ATOM 723 O O . PRO A 1 95 ? -7.719 -2.330 -1.413 1.00 91.38 95 PRO A O 1
ATOM 726 N N . ALA A 1 96 ? -5.732 -1.503 -2.063 1.00 90.25 96 ALA A N 1
ATOM 727 C CA . ALA A 1 96 ? -5.592 -0.622 -0.912 1.00 90.25 96 ALA A CA 1
ATOM 728 C C . ALA A 1 96 ? -6.594 0.533 -0.993 1.00 90.25 96 ALA A C 1
ATOM 730 O O . ALA A 1 96 ? -7.285 0.824 -0.022 1.00 90.25 96 ALA A O 1
ATOM 731 N N . MET A 1 97 ? -6.716 1.142 -2.174 1.00 90.75 97 MET A N 1
ATOM 732 C CA . MET A 1 97 ? -7.660 2.232 -2.424 1.00 90.75 97 MET A CA 1
ATOM 733 C C . MET A 1 97 ? -9.115 1.781 -2.270 1.00 90.75 97 MET A C 1
ATOM 735 O O . MET A 1 97 ? -9.904 2.485 -1.653 1.00 90.75 97 MET A O 1
ATOM 739 N N . ALA A 1 98 ? -9.460 0.593 -2.773 1.00 90.38 98 ALA A N 1
ATOM 740 C CA . ALA A 1 98 ? -10.809 0.037 -2.681 1.00 90.38 98 ALA A CA 1
ATOM 741 C C . ALA A 1 98 ? -11.246 -0.281 -1.242 1.00 90.38 98 ALA A C 1
ATOM 743 O O . ALA A 1 98 ? -12.438 -0.367 -0.981 1.00 90.38 98 ALA A O 1
ATOM 744 N N . MET A 1 99 ? -10.305 -0.462 -0.310 1.00 84.06 99 MET A N 1
ATOM 745 C CA . MET A 1 99 ? -10.623 -0.706 1.101 1.00 84.06 99 MET A CA 1
ATOM 746 C C . MET A 1 99 ? -10.973 0.586 1.863 1.00 84.06 99 MET A C 1
ATOM 748 O O . MET A 1 99 ? -11.595 0.517 2.920 1.00 84.06 99 MET A O 1
ATOM 752 N N . PHE A 1 100 ? -10.573 1.750 1.339 1.00 77.69 100 PHE A N 1
ATOM 753 C CA . PHE A 1 100 ? -10.821 3.071 1.933 1.00 77.69 100 PHE A CA 1
ATOM 754 C C . PHE A 1 100 ? -11.885 3.902 1.195 1.00 77.69 100 PHE A C 1
ATOM 756 O O . PHE A 1 100 ? -12.193 5.007 1.647 1.00 77.69 100 PHE A O 1
ATOM 763 N N . ALA A 1 101 ? -12.398 3.407 0.065 1.00 76.12 101 ALA A N 1
ATOM 764 C CA . ALA A 1 101 ? -13.459 4.028 -0.731 1.00 76.12 101 ALA A CA 1
ATOM 765 C C . ALA A 1 101 ? -14.842 3.543 -0.280 1.00 76.12 101 ALA A C 1
ATOM 767 O O . ALA A 1 101 ? -15.764 4.388 -0.245 1.00 76.12 101 ALA A O 1
#

Radius of gyration: 29.01 Å; Cα contacts (8 Å, |Δi|>4): 18; chains: 1; bounding box: 67×26×74 Å

Solvent-accessible surface area (backbone atoms only — not comparable to full-atom values): 6130 Å² total; per-residue (Å²): 131,86,76,77,72,70,87,74,60,90,67,80,78,51,72,69,55,52,51,49,38,47,75,72,62,64,62,88,78,61,71,64,56,57,55,48,50,52,52,51,51,53,51,50,49,46,69,67,47,46,62,57,41,52,50,53,52,49,53,52,51,46,48,57,68,75,43,51,91,75,59,65,88,47,76,67,51,47,52,51,52,52,54,49,51,53,51,52,52,48,60,59,45,42,68,62,52,65,75,77,108

Foldseek 3Di:
DDPPPPVPPPDDDDPVRVVVCVVVVVDDDDPVVVVVVVVCVVVVVCVPLVVVLVVLVVVLVCCCVVCVVVQDPDPVSVVVNVVVVVVSVCVSCVVVVVVVD

pLDDT: mean 83.35, std 12.3, range [40.84, 95.5]

Mean predicted aligned error: 12.2 Å